Protein AF-A0A350CTS1-F1 (afdb_monomer_lite)

Secondary structure (DSSP, 8-state):
---PPPPTTPPPP-S-EEEEEEETTEEEEEEEEEETTEEEEEEEEEEE-TTSSSEEEEEEEEEEETTEEEEEEE-TTTT----PPPS----

Structure (mmCIF, N/CA/C/O backbone):
data_AF-A0A350CTS1-F1
#
_entry.id   AF-A0A350CTS1-F1
#
loop_
_atom_site.group_PDB
_atom_site.id
_atom_site.type_symbol
_atom_site.label_atom_id
_atom_site.label_alt_id
_atom_site.label_comp_id
_atom_site.label_asym_id
_atom_site.label_entity_id
_atom_site.label_seq_id
_atom_site.pdbx_PDB_ins_code
_atom_site.Cartn_x
_atom_site.Cartn_y
_atom_site.Cartn_z
_atom_site.occupancy
_atom_site.B_iso_or_equiv
_atom_site.auth_seq_id
_atom_site.auth_comp_id
_atom_site.auth_asym_id
_atom_site.auth_atom_id
_atom_site.pdbx_PDB_model_num
ATOM 1 N N . MET A 1 1 ? -19.967 -2.084 10.097 1.00 47.53 1 MET A N 1
ATOM 2 C CA . MET A 1 1 ? -19.270 -1.247 11.096 1.00 47.53 1 MET A CA 1
ATOM 3 C C . MET A 1 1 ? -18.550 -0.146 10.343 1.00 47.53 1 MET A C 1
ATOM 5 O O . MET A 1 1 ? -17.601 -0.423 9.624 1.00 47.53 1 MET A O 1
ATOM 9 N N . GLU A 1 2 ? -19.109 1.048 10.427 1.00 39.44 2 GLU A N 1
ATOM 10 C CA . GLU A 1 2 ? -18.706 2.260 9.714 1.00 39.44 2 GLU A CA 1
ATOM 11 C C . GLU A 1 2 ? -17.607 3.002 10.488 1.00 39.44 2 GLU A C 1
ATOM 13 O O . GLU A 1 2 ? -17.517 2.866 11.713 1.00 39.44 2 GLU A O 1
ATOM 18 N N . LEU A 1 3 ? -16.757 3.751 9.783 1.00 49.72 3 LEU A N 1
ATOM 19 C CA . LEU A 1 3 ? -15.782 4.645 10.409 1.00 49.72 3 LEU A CA 1
ATOM 20 C C . LEU A 1 3 ? -16.549 5.782 11.093 1.00 49.72 3 LEU A C 1
ATOM 22 O O . LEU A 1 3 ? -17.215 6.566 10.427 1.00 49.72 3 LEU A O 1
ATOM 26 N N . ARG A 1 4 ? -16.481 5.861 12.425 1.00 56.06 4 ARG A N 1
ATOM 27 C CA . ARG A 1 4 ? -17.097 6.959 13.177 1.00 56.06 4 ARG A CA 1
ATOM 28 C C . ARG A 1 4 ? -16.098 8.088 13.367 1.00 56.06 4 ARG A C 1
ATOM 30 O O . ARG A 1 4 ? -14.994 7.860 13.857 1.00 56.06 4 ARG A O 1
ATOM 37 N N . TYR A 1 5 ? -16.521 9.295 13.012 1.00 49.19 5 TYR A N 1
ATOM 38 C CA . TYR A 1 5 ? -15.772 10.509 13.303 1.00 49.19 5 TYR A CA 1
ATOM 39 C C . TYR A 1 5 ? -15.696 10.720 14.829 1.00 49.19 5 TYR A C 1
ATOM 41 O O . TYR A 1 5 ? -16.693 10.472 15.518 1.00 49.19 5 TYR A O 1
ATOM 49 N N . PRO A 1 6 ? -14.540 11.123 15.386 1.00 54.03 6 PRO A N 1
ATOM 50 C CA . PRO A 1 6 ? -14.406 11.333 16.823 1.00 54.03 6 PRO A CA 1
ATOM 51 C C . PRO A 1 6 ? -15.305 12.474 17.314 1.00 54.03 6 PRO A C 1
ATOM 53 O O . PRO A 1 6 ? -15.549 13.446 16.599 1.00 54.03 6 PRO A O 1
ATOM 56 N N . GLN A 1 7 ? -15.798 12.340 18.549 1.00 65.62 7 GLN A N 1
ATOM 57 C CA . GLN A 1 7 ? -16.624 13.362 19.191 1.00 65.62 7 GLN A CA 1
ATOM 58 C C . GLN A 1 7 ? -15.817 14.652 19.432 1.00 65.62 7 GLN A C 1
ATOM 60 O O . GLN A 1 7 ? -14.605 14.577 19.670 1.00 65.62 7 GLN A O 1
ATOM 65 N N . PRO A 1 8 ? -16.466 15.832 19.420 1.00 52.12 8 PRO A N 1
ATOM 66 C CA . PRO A 1 8 ? -15.807 17.097 19.732 1.00 52.12 8 PRO A CA 1
ATOM 67 C C . PRO A 1 8 ? -15.061 17.022 21.074 1.00 52.12 8 PRO A C 1
ATOM 69 O O . PRO A 1 8 ? -15.624 16.591 22.077 1.00 52.12 8 PRO A O 1
ATOM 72 N N . GLY A 1 9 ? -13.784 17.412 21.092 1.00 66.06 9 GLY A N 1
ATOM 73 C CA . GLY A 1 9 ? -12.934 17.385 22.292 1.00 66.06 9 GLY A CA 1
ATOM 74 C C . GLY A 1 9 ? -12.100 16.111 22.489 1.00 66.06 9 GLY A C 1
ATOM 75 O O . GLY A 1 9 ? -11.150 16.134 23.271 1.00 66.06 9 GLY A O 1
ATOM 76 N N . GLN A 1 10 ? -12.357 15.025 21.749 1.00 58.91 10 GLN A N 1
ATOM 77 C CA . GLN A 1 10 ? -11.429 13.892 21.685 1.00 58.91 10 GLN A CA 1
ATOM 78 C C . GLN A 1 10 ? -10.382 14.117 20.593 1.00 58.91 10 GLN A C 1
ATOM 80 O O . GLN A 1 10 ? -10.712 14.249 19.414 1.00 58.91 10 GLN A O 1
ATOM 85 N N . ARG A 1 11 ? -9.093 14.089 20.961 1.00 54.56 11 ARG A N 1
ATOM 86 C CA . ARG A 1 11 ? -8.033 13.926 19.960 1.00 54.56 11 ARG A CA 1
ATOM 87 C C . ARG A 1 11 ? -8.221 12.570 19.292 1.00 54.56 11 ARG A C 1
ATOM 89 O O . ARG A 1 11 ? -8.133 11.535 19.953 1.00 54.56 11 ARG A O 1
ATOM 96 N N . ALA A 1 12 ? -8.460 12.589 17.984 1.00 57.47 12 ALA A N 1
ATOM 97 C CA . ALA A 1 12 ? -8.400 11.394 17.165 1.00 57.47 12 ALA A CA 1
ATOM 98 C C . ALA A 1 12 ? -7.058 10.696 17.433 1.00 57.47 12 ALA A C 1
ATOM 100 O O . ALA A 1 12 ? -5.996 11.297 17.256 1.00 57.47 12 ALA A O 1
ATOM 101 N N . ARG A 1 13 ? -7.086 9.433 17.872 1.00 59.72 13 ARG A N 1
ATOM 102 C CA . ARG A 1 13 ? -5.896 8.588 17.723 1.00 59.72 13 ARG A CA 1
ATOM 103 C C . ARG A 1 13 ? -5.576 8.542 16.230 1.00 59.72 13 ARG A C 1
ATOM 105 O O . ARG A 1 13 ? -6.531 8.512 15.450 1.00 59.72 13 ARG A O 1
ATOM 112 N N . PRO A 1 14 ? -4.298 8.549 15.815 1.00 60.62 14 PRO A N 1
ATOM 113 C CA . PRO A 1 14 ? -3.973 8.418 14.405 1.00 60.62 14 PRO A CA 1
ATOM 114 C C . PRO A 1 14 ? -4.629 7.134 13.895 1.00 60.62 14 PRO A C 1
ATOM 116 O O . PRO A 1 14 ? -4.238 6.028 14.262 1.00 60.62 14 PRO A O 1
ATOM 119 N N . ALA A 1 15 ? -5.696 7.294 13.109 1.00 74.50 15 ALA A N 1
ATOM 120 C CA . ALA A 1 15 ? -6.445 6.181 12.532 1.00 74.50 15 ALA A CA 1
ATOM 121 C C . ALA A 1 15 ? -5.586 5.407 11.522 1.00 74.50 15 ALA A C 1
ATOM 123 O O . ALA A 1 15 ? -5.919 4.284 11.147 1.00 74.50 15 ALA A O 1
ATOM 124 N N . PHE A 1 16 ? -4.465 6.015 11.128 1.00 82.94 16 PHE A N 1
ATOM 125 C CA . PHE A 1 16 ? -3.523 5.518 10.155 1.00 82.94 16 PHE A CA 1
ATOM 126 C C . PHE A 1 16 ? -2.107 5.516 10.725 1.00 82.94 16 PHE A C 1
ATOM 128 O O . PHE A 1 16 ? -1.691 6.451 11.407 1.00 82.94 16 PHE A O 1
ATOM 135 N N . THR A 1 17 ? -1.350 4.474 10.407 1.00 88.56 17 THR A N 1
ATOM 136 C CA . THR A 1 17 ? 0.102 4.423 10.570 1.00 88.56 17 THR A CA 1
ATOM 137 C C . THR A 1 17 ? 0.737 4.562 9.199 1.00 88.56 17 THR A C 1
ATOM 139 O O . THR A 1 17 ? 0.416 3.793 8.295 1.00 88.56 17 THR A O 1
ATOM 142 N N . VAL A 1 18 ? 1.637 5.530 9.050 1.00 88.00 18 VAL A N 1
ATOM 143 C CA . VAL A 1 18 ? 2.405 5.737 7.820 1.00 88.00 18 VAL A CA 1
ATOM 144 C C . VAL A 1 18 ? 3.829 5.249 8.047 1.00 88.00 18 VAL A C 1
ATOM 146 O O . VAL A 1 18 ? 4.419 5.522 9.093 1.00 88.00 18 VAL A O 1
ATOM 149 N N . LYS A 1 19 ? 4.382 4.516 7.082 1.00 89.81 19 LYS A N 1
ATOM 150 C CA . LYS A 1 19 ? 5.773 4.062 7.106 1.00 89.81 19 LYS A CA 1
ATOM 151 C C . LYS A 1 19 ? 6.384 4.174 5.717 1.00 89.81 19 LYS A C 1
ATOM 153 O O . LYS A 1 19 ? 5.765 3.746 4.747 1.00 89.81 19 LYS A O 1
ATOM 158 N N . THR A 1 20 ? 7.615 4.663 5.655 1.00 90.75 20 THR A N 1
ATOM 159 C CA . THR A 1 20 ? 8.425 4.673 4.436 1.00 90.75 20 THR A CA 1
ATOM 160 C C . THR A 1 20 ? 9.695 3.862 4.676 1.00 90.75 20 THR A C 1
ATOM 162 O O . THR A 1 20 ? 10.349 4.013 5.707 1.00 90.75 20 THR A O 1
ATOM 165 N N . GLU A 1 21 ? 10.020 2.965 3.752 1.00 92.50 21 GLU A N 1
ATOM 166 C CA . GLU A 1 21 ? 11.198 2.093 3.783 1.00 92.50 21 GLU A CA 1
ATOM 167 C C . GLU A 1 21 ? 11.996 2.311 2.486 1.00 92.50 21 GLU A C 1
ATOM 169 O O . GLU A 1 21 ? 11.453 2.061 1.411 1.00 92.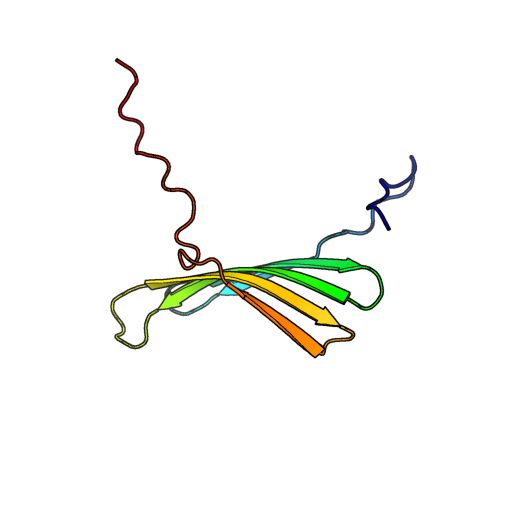50 21 GLU A O 1
ATOM 174 N N . PRO A 1 22 ? 13.254 2.781 2.530 1.00 89.50 22 PRO A N 1
ATOM 175 C CA . PRO A 1 22 ? 14.056 2.944 1.318 1.00 89.50 22 PRO A CA 1
ATOM 176 C C . PRO A 1 22 ? 14.443 1.582 0.714 1.00 89.50 22 PRO A C 1
ATOM 178 O O . PRO A 1 22 ? 14.714 0.629 1.446 1.00 89.50 22 PRO A O 1
ATOM 181 N N . LEU A 1 23 ? 14.503 1.496 -0.620 1.00 83.56 23 LEU A N 1
ATOM 182 C CA . LEU A 1 23 ? 14.993 0.338 -1.378 1.00 83.56 23 LEU A CA 1
ATOM 183 C C . LEU A 1 23 ? 16.077 0.780 -2.368 1.00 83.56 23 LEU A C 1
ATOM 185 O O . LEU A 1 23 ? 16.119 1.931 -2.800 1.00 83.56 23 LEU A O 1
ATOM 189 N N . ILE A 1 24 ? 16.945 -0.142 -2.787 1.00 79.69 24 ILE A N 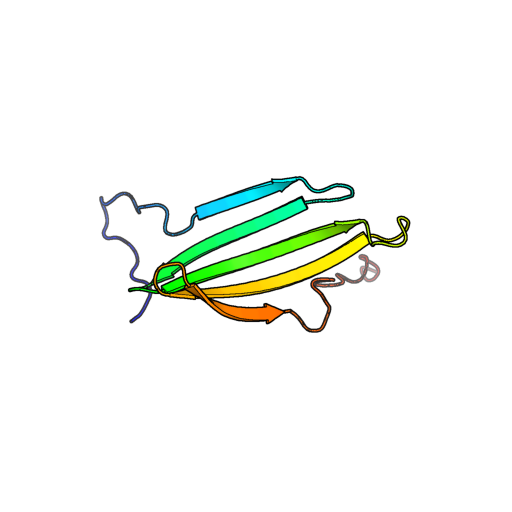1
ATOM 190 C CA . ILE A 1 24 ? 17.861 0.135 -3.901 1.00 79.69 24 ILE A CA 1
ATOM 191 C C . ILE A 1 24 ? 17.018 0.389 -5.156 1.00 79.69 24 ILE A C 1
ATOM 193 O O . ILE A 1 24 ? 16.234 -0.469 -5.565 1.00 79.69 24 ILE A O 1
ATOM 197 N N . GLY A 1 25 ? 17.177 1.574 -5.750 1.00 79.00 25 GLY A N 1
ATOM 198 C CA . GLY A 1 25 ? 16.389 2.006 -6.906 1.00 79.00 25 GLY A CA 1
ATOM 199 C C . GLY A 1 25 ? 14.960 2.457 -6.581 1.00 79.00 25 GLY A C 1
ATOM 200 O O . GLY A 1 25 ? 14.161 2.557 -7.504 1.00 79.00 25 GLY A O 1
ATOM 201 N N . GLY A 1 26 ? 14.623 2.725 -5.311 1.00 85.38 26 GLY A N 1
ATOM 202 C CA . GLY A 1 26 ? 13.308 3.261 -4.948 1.00 85.38 26 GLY A CA 1
ATOM 203 C C . GLY A 1 26 ? 12.990 3.213 -3.451 1.00 85.38 26 GLY A C 1
ATOM 204 O O . GLY A 1 26 ? 13.781 3.621 -2.601 1.00 85.38 26 GLY A O 1
ATOM 205 N N . GLY A 1 27 ? 11.801 2.725 -3.116 1.00 91.06 27 GLY A N 1
ATOM 206 C CA . GLY A 1 27 ? 11.305 2.641 -1.749 1.00 91.06 27 GLY A CA 1
ATOM 207 C C . GLY A 1 27 ? 9.902 2.057 -1.674 1.00 91.06 27 GLY A C 1
ATOM 208 O O . GLY A 1 27 ? 9.263 1.788 -2.688 1.00 91.06 27 GLY A O 1
ATOM 209 N N . VAL A 1 28 ? 9.422 1.853 -0.454 1.00 92.19 28 VAL A N 1
ATOM 210 C CA . VAL A 1 28 ? 8.050 1.439 -0.172 1.00 92.19 28 VAL A CA 1
ATOM 211 C C . VAL A 1 28 ? 7.416 2.443 0.769 1.00 92.19 28 VAL A C 1
ATOM 213 O O . VAL A 1 28 ? 7.923 2.662 1.868 1.00 92.19 28 VAL A O 1
ATOM 216 N N . THR A 1 29 ? 6.276 2.990 0.374 1.00 91.88 29 THR A N 1
ATOM 217 C CA . THR A 1 29 ? 5.413 3.790 1.244 1.00 91.88 29 THR A CA 1
ATOM 218 C C . THR A 1 29 ? 4.191 2.962 1.606 1.00 91.88 29 THR A C 1
ATOM 220 O O . THR A 1 29 ? 3.587 2.322 0.748 1.00 91.88 29 THR A O 1
ATOM 223 N N . LYS A 1 30 ? 3.831 2.944 2.889 1.00 93.00 30 LYS A N 1
ATOM 224 C CA . LYS A 1 30 ? 2.710 2.171 3.431 1.00 93.00 30 LYS A CA 1
ATOM 225 C C . LYS A 1 30 ? 1.825 3.072 4.277 1.00 93.00 30 LYS A C 1
ATOM 227 O O . LYS A 1 30 ? 2.332 3.827 5.106 1.00 93.00 30 LYS A O 1
ATOM 232 N N . VAL A 1 31 ? 0.515 2.922 4.124 1.00 91.69 31 VAL A N 1
ATOM 233 C CA . VAL A 1 31 ? -0.501 3.510 5.001 1.00 91.69 31 VAL A CA 1
ATOM 234 C C . VAL A 1 31 ? -1.379 2.381 5.520 1.00 91.69 31 VAL A 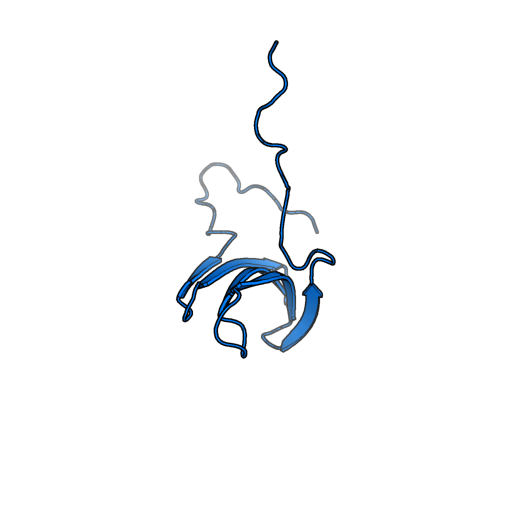C 1
ATOM 236 O O . VAL A 1 31 ? -2.032 1.688 4.742 1.00 91.69 31 VAL A O 1
ATOM 239 N N . ALA A 1 32 ? -1.388 2.181 6.834 1.00 93.00 32 ALA A N 1
ATOM 240 C CA . ALA A 1 32 ? -2.106 1.090 7.477 1.00 93.00 32 ALA A CA 1
ATOM 241 C C . ALA A 1 32 ? -3.186 1.602 8.426 1.00 93.00 32 ALA A C 1
ATOM 243 O O . ALA A 1 32 ? -2.942 2.537 9.182 1.00 93.00 32 ALA A O 1
ATOM 244 N N . PHE A 1 33 ? -4.342 0.946 8.455 1.00 89.88 33 PHE A N 1
ATOM 245 C CA . PHE A 1 33 ? -5.371 1.154 9.474 1.00 89.88 33 PHE A CA 1
ATOM 246 C C . PHE A 1 33 ? -5.875 -0.179 10.022 1.00 89.88 33 PHE A C 1
ATOM 248 O O . PHE A 1 33 ? -5.776 -1.228 9.378 1.00 89.88 33 PHE A O 1
ATOM 255 N N . GLN A 1 34 ? -6.437 -0.140 11.228 1.00 90.00 34 GLN A N 1
ATOM 256 C CA . GLN A 1 34 ? -6.963 -1.323 11.904 1.00 90.00 34 GLN A CA 1
ATOM 257 C C . GLN A 1 34 ? -8.482 -1.259 12.032 1.00 90.00 34 GLN A C 1
ATOM 259 O O . GLN A 1 34 ? -9.058 -0.224 12.366 1.00 90.00 34 GLN A O 1
ATOM 264 N N . ARG A 1 35 ? -9.142 -2.399 11.8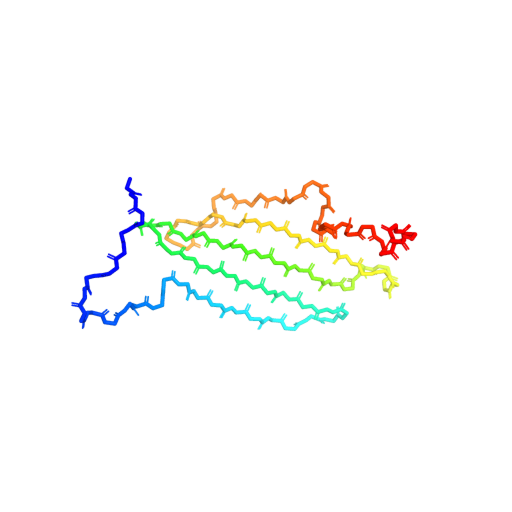09 1.00 84.75 35 ARG A N 1
ATOM 265 C CA . ARG A 1 35 ? -10.577 -2.573 12.059 1.00 84.75 35 ARG A CA 1
ATOM 266 C C . ARG A 1 35 ? -10.842 -3.948 12.661 1.00 84.75 35 ARG A C 1
ATOM 268 O O . ARG A 1 35 ? -10.745 -4.976 11.989 1.00 84.75 35 ARG A O 1
ATOM 275 N N . GLY A 1 36 ? -11.223 -3.966 13.937 1.00 86.50 36 GLY A N 1
ATOM 276 C CA . GLY A 1 36 ? -11.367 -5.207 14.696 1.00 86.50 36 GLY A CA 1
ATOM 277 C C . GLY A 1 36 ? -10.030 -5.948 14.779 1.00 86.50 36 GLY A C 1
ATOM 278 O O . GLY A 1 36 ? -9.015 -5.357 15.121 1.00 86.50 36 GLY A O 1
ATOM 279 N N . GLY A 1 37 ? -10.020 -7.238 14.441 1.00 88.31 37 GLY A N 1
ATOM 280 C CA . GLY A 1 37 ? -8.788 -8.035 14.391 1.00 88.31 37 GLY A CA 1
ATOM 281 C C . GLY A 1 37 ? -7.992 -7.922 13.088 1.00 88.31 37 GLY A C 1
ATOM 282 O O . GLY A 1 37 ? -7.062 -8.710 12.920 1.00 88.31 37 GLY A O 1
ATOM 283 N N . TYR A 1 38 ? -8.388 -7.034 12.167 1.00 93.56 38 TYR A N 1
ATOM 284 C CA . TYR A 1 38 ? -7.779 -6.888 10.845 1.00 93.56 38 TYR A CA 1
ATOM 285 C C . TYR A 1 38 ? -6.904 -5.639 10.742 1.00 93.56 38 TYR A C 1
ATOM 287 O O . TYR A 1 38 ? -7.278 -4.582 11.253 1.00 93.56 38 TYR A O 1
ATOM 295 N N . THR A 1 39 ? -5.807 -5.762 10.001 1.00 95.25 39 THR A N 1
ATOM 296 C CA . THR A 1 39 ? -4.984 -4.647 9.525 1.00 95.25 39 THR A CA 1
ATOM 297 C C . THR A 1 39 ? -5.101 -4.588 8.009 1.00 95.25 39 THR A C 1
ATOM 299 O O . THR A 1 39 ? -4.920 -5.600 7.332 1.00 95.25 39 THR A O 1
ATOM 302 N N . TYR A 1 40 ? -5.407 -3.410 7.484 1.00 94.56 40 TYR A N 1
ATOM 303 C CA . TYR A 1 40 ? -5.417 -3.126 6.055 1.00 94.56 40 TYR A CA 1
ATOM 304 C C . TYR A 1 40 ? -4.266 -2.176 5.772 1.00 94.56 40 TYR A C 1
ATOM 306 O O . TYR A 1 40 ? -4.191 -1.126 6.409 1.00 94.56 40 TYR A O 1
ATOM 314 N N . THR A 1 41 ? -3.395 -2.531 4.834 1.00 96.19 41 THR A N 1
ATOM 315 C CA . THR A 1 41 ? -2.247 -1.703 4.457 1.00 96.19 41 THR A CA 1
ATOM 316 C C . THR A 1 41 ? -2.297 -1.428 2.969 1.00 96.19 41 THR A C 1
ATOM 318 O O . THR A 1 41 ? -2.141 -2.350 2.173 1.00 96.19 41 THR A O 1
ATOM 321 N N . VAL A 1 42 ? -2.489 -0.166 2.601 1.00 94.31 42 VAL A N 1
ATOM 322 C CA . VAL A 1 42 ? -2.235 0.315 1.241 1.00 94.31 42 VAL A CA 1
ATOM 323 C C . VAL A 1 42 ? -0.733 0.517 1.110 1.00 94.31 42 VAL A C 1
ATOM 325 O O . VAL A 1 42 ? -0.109 1.081 2.014 1.00 94.31 42 VAL A O 1
ATOM 328 N N . TYR A 1 43 ? -0.145 0.043 0.021 1.00 93.56 43 TYR A N 1
ATOM 329 C CA . TYR A 1 43 ? 1.273 0.222 -0.244 1.00 93.56 43 TYR A CA 1
ATOM 330 C C . TYR A 1 43 ? 1.521 0.666 -1.679 1.00 93.56 43 TYR A C 1
ATOM 332 O O . TYR A 1 43 ? 0.783 0.290 -2.586 1.00 93.56 43 TYR A O 1
ATOM 340 N N . SER A 1 44 ? 2.599 1.425 -1.843 1.00 92.38 44 SER A N 1
ATOM 341 C CA . SER A 1 44 ? 3.229 1.708 -3.125 1.00 92.38 44 SER A CA 1
ATOM 342 C C . SER A 1 44 ? 4.706 1.371 -3.027 1.00 92.38 44 SER A C 1
ATOM 344 O O . SER A 1 44 ? 5.362 1.731 -2.043 1.00 92.38 44 SER A O 1
ATOM 346 N N . ARG A 1 45 ? 5.214 0.615 -3.997 1.00 91.19 45 ARG A N 1
ATOM 347 C CA . ARG A 1 45 ? 6.588 0.116 -4.036 1.00 91.19 45 ARG A CA 1
ATOM 348 C C . ARG A 1 45 ? 7.223 0.456 -5.374 1.00 91.19 45 ARG A C 1
ATOM 350 O O . ARG A 1 45 ? 6.683 0.134 -6.422 1.00 91.19 45 ARG A O 1
ATOM 357 N N . VAL A 1 46 ? 8.439 0.979 -5.298 1.00 89.56 46 VAL A N 1
ATOM 358 C CA . VAL A 1 46 ? 9.373 1.093 -6.417 1.00 89.56 46 VAL A CA 1
ATOM 359 C C . VAL A 1 46 ? 10.654 0.371 -6.022 1.00 89.56 46 VAL A C 1
ATOM 361 O O . VAL A 1 46 ? 11.197 0.617 -4.943 1.00 89.56 46 VAL A O 1
ATOM 364 N N . ALA A 1 47 ? 11.138 -0.538 -6.858 1.00 86.00 47 ALA A N 1
ATOM 365 C CA . ALA A 1 47 ? 12.383 -1.261 -6.622 1.00 86.00 47 ALA A CA 1
ATOM 366 C C . ALA A 1 47 ? 13.183 -1.408 -7.917 1.00 86.00 47 ALA A C 1
ATOM 368 O O . ALA A 1 47 ? 12.620 -1.396 -9.004 1.00 86.00 47 ALA A O 1
ATOM 369 N N . ARG A 1 48 ? 14.501 -1.587 -7.814 1.00 83.81 48 ARG A N 1
ATOM 370 C CA . ARG A 1 48 ? 15.316 -1.994 -8.964 1.00 83.81 48 ARG A CA 1
ATOM 371 C C . ARG A 1 48 ? 14.935 -3.415 -9.400 1.00 83.81 48 ARG A C 1
ATOM 373 O O . ARG A 1 48 ? 14.930 -4.311 -8.553 1.00 83.81 48 ARG A O 1
ATOM 380 N N . ALA A 1 49 ? 14.665 -3.614 -10.690 1.00 82.56 49 ALA A N 1
ATOM 381 C CA . ALA A 1 49 ? 14.453 -4.937 -11.269 1.00 82.56 49 ALA A CA 1
ATOM 382 C C . ALA A 1 49 ? 15.701 -5.824 -11.097 1.00 82.56 49 ALA A C 1
ATOM 384 O O . ALA A 1 49 ? 16.825 -5.308 -11.011 1.00 82.56 49 ALA A O 1
ATOM 385 N N . PRO A 1 50 ? 15.542 -7.161 -11.097 1.00 81.56 50 PRO A N 1
ATOM 386 C CA . PRO A 1 50 ? 16.662 -8.100 -11.043 1.00 81.56 50 PRO A CA 1
ATOM 387 C C . PRO A 1 50 ? 17.681 -7.926 -12.178 1.00 81.56 50 PRO A C 1
ATOM 389 O O . PRO A 1 50 ? 18.856 -8.230 -11.988 1.00 81.56 50 PRO A O 1
ATOM 392 N N . ASP A 1 51 ? 17.250 -7.415 -13.337 1.00 83.94 51 ASP A N 1
ATOM 393 C CA . ASP A 1 51 ? 18.118 -7.108 -14.484 1.00 83.94 51 ASP A CA 1
ATOM 394 C C . ASP A 1 51 ? 19.032 -5.890 -14.259 1.00 83.94 51 ASP A C 1
ATOM 396 O O . ASP A 1 51 ? 19.935 -5.611 -15.046 1.00 83.94 51 ASP A O 1
ATOM 400 N N . GLY A 1 52 ? 18.814 -5.163 -13.162 1.00 76.19 52 GLY A N 1
ATOM 401 C CA . GLY A 1 52 ? 19.606 -4.022 -12.760 1.00 76.19 52 GLY A CA 1
ATOM 402 C C . GLY A 1 52 ? 19.355 -2.746 -13.566 1.00 76.19 52 GLY A C 1
ATOM 403 O O . GLY A 1 52 ? 19.983 -1.739 -13.242 1.00 76.19 52 GLY A O 1
ATOM 404 N N . GLY A 1 53 ? 18.476 -2.727 -14.562 1.00 75.94 53 GLY A N 1
ATOM 405 C CA . GLY A 1 53 ? 18.265 -1.562 -15.424 1.00 75.94 53 GLY A CA 1
ATOM 406 C C . GLY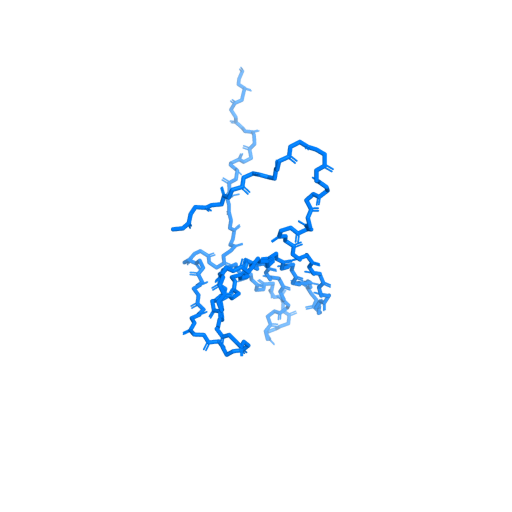 A 1 53 ? 16.953 -0.839 -15.154 1.00 75.94 53 GLY A C 1
ATOM 407 O O . GLY A 1 53 ? 16.930 0.389 -15.057 1.00 75.94 53 GLY A O 1
ATOM 408 N N . THR A 1 54 ? 15.867 -1.592 -15.013 1.00 81.38 54 THR A N 1
ATOM 409 C CA . THR A 1 54 ? 14.514 -1.028 -15.054 1.00 81.38 54 THR A CA 1
ATOM 410 C C . THR A 1 54 ? 13.894 -0.960 -13.653 1.00 81.38 54 THR A C 1
ATOM 412 O O . THR A 1 54 ? 14.087 -1.868 -12.849 1.00 81.38 54 THR A O 1
ATOM 415 N N . PRO A 1 55 ? 13.175 0.113 -13.289 1.00 82.50 55 PRO A N 1
ATOM 416 C CA . PRO A 1 55 ? 12.393 0.124 -12.057 1.00 82.50 55 PRO A CA 1
ATOM 417 C C . PRO A 1 55 ? 11.148 -0.769 -12.182 1.00 82.50 55 PRO A C 1
ATOM 419 O O . PRO A 1 55 ? 10.408 -0.691 -13.160 1.00 82.50 55 PRO A O 1
ATOM 422 N N . GLU A 1 56 ? 10.902 -1.589 -11.163 1.00 86.38 56 GLU A N 1
ATOM 423 C CA . GLU A 1 56 ? 9.658 -2.328 -10.956 1.00 86.38 56 GLU A CA 1
ATOM 424 C C . GLU A 1 56 ? 8.749 -1.554 -10.007 1.00 86.38 56 GLU A C 1
ATOM 426 O O . GLU A 1 56 ? 9.145 -1.205 -8.888 1.00 86.38 56 GLU A O 1
ATOM 431 N N . PHE A 1 57 ? 7.517 -1.335 -10.452 1.00 88.00 57 PHE A N 1
ATOM 432 C CA . PHE A 1 57 ? 6.457 -0.708 -9.677 1.00 88.00 57 PHE A CA 1
ATOM 433 C C . PHE A 1 57 ? 5.506 -1.791 -9.157 1.00 88.00 57 PHE A C 1
ATOM 435 O O . PHE A 1 57 ? 5.252 -2.789 -9.837 1.00 88.00 57 PHE A O 1
ATOM 442 N N . GLU A 1 58 ? 5.019 -1.626 -7.928 1.00 89.94 58 GLU A N 1
ATOM 443 C CA . GLU A 1 58 ? 3.938 -2.443 -7.379 1.00 89.94 58 GLU A CA 1
ATOM 444 C C . GLU A 1 58 ? 3.104 -1.622 -6.389 1.00 89.94 58 GLU A C 1
ATOM 446 O O . GLU A 1 58 ? 3.557 -1.336 -5.277 1.00 89.94 58 GLU A O 1
ATOM 451 N N . ASP A 1 59 ? 1.854 -1.341 -6.746 1.00 91.88 59 ASP A N 1
ATOM 452 C CA . ASP A 1 59 ? 0.857 -0.819 -5.811 1.00 91.88 59 ASP A CA 1
ATOM 453 C C . ASP A 1 59 ? -0.155 -1.899 -5.431 1.00 91.88 59 ASP A C 1
ATOM 455 O O . ASP A 1 59 ? -0.469 -2.817 -6.202 1.00 91.88 59 ASP A O 1
ATOM 459 N N . GLY A 1 60 ? -0.692 -1.797 -4.219 1.00 93.88 60 GLY A N 1
ATOM 460 C CA . GLY A 1 60 ? -1.708 -2.733 -3.777 1.00 93.88 60 GLY A CA 1
ATOM 461 C C . GLY A 1 60 ? -2.173 -2.556 -2.343 1.00 93.88 60 GLY A C 1
ATOM 462 O O . GLY A 1 60 ? -1.907 -1.564 -1.662 1.00 93.88 60 GLY A O 1
ATOM 463 N N . ILE A 1 61 ? -2.897 -3.573 -1.880 1.00 94.94 61 ILE A N 1
ATOM 464 C CA . ILE A 1 61 ? -3.440 -3.664 -0.529 1.00 94.94 61 ILE A CA 1
ATOM 465 C C . ILE A 1 61 ? -3.071 -5.020 0.066 1.00 94.94 61 ILE A C 1
ATOM 467 O O . ILE A 1 61 ? -3.339 -6.072 -0.522 1.00 94.94 61 ILE A O 1
ATOM 471 N N . THR A 1 62 ? -2.508 -5.026 1.272 1.00 97.00 62 THR A N 1
ATOM 472 C CA . THR A 1 62 ? -2.452 -6.235 2.098 1.00 97.00 62 THR A CA 1
ATOM 473 C C . THR A 1 62 ? -3.558 -6.224 3.144 1.00 97.00 62 THR A C 1
ATOM 475 O O . THR A 1 62 ? -3.898 -5.191 3.722 1.00 97.00 62 THR A O 1
ATOM 478 N N . VAL A 1 63 ? -4.132 -7.403 3.384 1.00 96.62 63 VAL A N 1
ATOM 479 C CA . VAL A 1 63 ? -5.108 -7.641 4.448 1.00 96.62 63 VAL A CA 1
ATOM 480 C C . VAL A 1 63 ? -4.536 -8.687 5.383 1.00 96.62 63 VAL A C 1
ATOM 482 O O . VAL A 1 63 ? -4.271 -9.823 4.981 1.00 96.62 63 VAL A O 1
ATOM 485 N N . GLU A 1 64 ? -4.377 -8.315 6.643 1.00 98.19 64 GLU A N 1
ATOM 486 C CA . GLU A 1 64 ? -3.860 -9.170 7.703 1.00 98.19 64 GLU A CA 1
ATOM 487 C C . GLU A 1 64 ? -4.910 -9.342 8.796 1.00 98.19 64 GLU A C 1
ATOM 489 O O . GLU A 1 64 ? -5.744 -8.466 9.017 1.00 98.19 64 GLU A O 1
ATOM 494 N N . ARG A 1 65 ? -4.857 -10.456 9.527 1.00 94.81 65 ARG A N 1
ATOM 495 C CA . ARG A 1 65 ? -5.640 -10.663 10.748 1.00 94.81 65 ARG A CA 1
ATOM 496 C C . ARG A 1 65 ? -4.726 -11.162 11.851 1.00 94.81 65 ARG A C 1
ATOM 498 O O . ARG A 1 65 ? -4.121 -12.220 11.708 1.00 94.81 65 ARG A O 1
ATOM 505 N N . ARG A 1 66 ? -4.644 -10.414 12.957 1.00 92.06 66 ARG A N 1
ATOM 506 C CA . ARG A 1 66 ? -3.747 -10.716 14.094 1.00 92.06 66 ARG A CA 1
ATOM 507 C C . ARG A 1 66 ? -2.297 -10.978 13.641 1.00 92.06 66 ARG A C 1
ATOM 509 O O . ARG A 1 66 ? -1.684 -11.951 14.059 1.00 92.06 66 ARG A O 1
ATOM 516 N N . GLY A 1 67 ? -1.795 -10.148 12.724 1.00 92.69 67 GLY A N 1
ATOM 517 C CA . GLY A 1 67 ? -0.440 -10.252 12.163 1.00 92.69 67 GLY A CA 1
ATOM 518 C C . GLY A 1 67 ? -0.240 -11.336 11.095 1.00 92.69 67 GLY A C 1
ATOM 519 O O . GLY A 1 67 ? 0.837 -11.420 10.517 1.00 92.69 67 GLY A O 1
ATOM 520 N N . LYS A 1 68 ? -1.254 -12.158 10.787 1.00 96.62 68 LYS A N 1
ATOM 521 C CA . LYS A 1 68 ? -1.186 -13.140 9.695 1.00 96.62 68 LYS A CA 1
ATOM 522 C C . LYS A 1 68 ? -1.710 -12.536 8.397 1.00 96.62 68 LYS A C 1
ATOM 524 O O . LYS A 1 68 ? -2.873 -12.134 8.346 1.00 96.62 68 LYS A O 1
ATOM 529 N N . LEU A 1 69 ? -0.899 -12.551 7.339 1.00 97.19 69 LEU A N 1
ATOM 530 C CA . LEU A 1 69 ? -1.333 -12.180 5.991 1.00 97.19 69 LEU A CA 1
ATOM 531 C C . LEU A 1 69 ? -2.443 -13.122 5.509 1.00 97.19 69 LEU A C 1
ATOM 533 O O . LEU A 1 69 ? -2.276 -14.341 5.485 1.00 97.19 69 LEU A O 1
ATOM 537 N N . LEU A 1 70 ? -3.581 -12.545 5.132 1.00 97.12 70 LEU A N 1
ATOM 538 C CA . LEU A 1 70 ? -4.717 -13.266 4.562 1.00 97.12 70 LEU A CA 1
ATOM 539 C C . LEU A 1 70 ? -4.797 -13.076 3.053 1.00 97.12 70 LEU A C 1
ATOM 541 O O . LEU A 1 70 ? -5.081 -14.029 2.330 1.00 97.12 70 LEU A O 1
ATOM 545 N N . ARG A 1 71 ? -4.582 -11.845 2.581 1.00 96.06 71 ARG A N 1
ATOM 546 C CA . ARG A 1 71 ? -4.643 -11.487 1.162 1.00 96.06 71 ARG A CA 1
ATOM 547 C C . ARG A 1 71 ? -3.607 -10.426 0.822 1.00 96.06 71 ARG A C 1
ATOM 549 O O . ARG A 1 71 ? -3.332 -9.536 1.625 1.00 96.06 71 ARG A O 1
ATOM 556 N N . ARG A 1 72 ? -3.097 -10.513 -0.402 1.00 95.38 72 ARG A N 1
ATOM 557 C CA . ARG A 1 72 ? -2.377 -9.449 -1.095 1.00 95.38 72 ARG A CA 1
ATOM 558 C C . ARG A 1 72 ? -3.104 -9.217 -2.412 1.00 95.38 72 ARG A C 1
ATOM 560 O O . ARG A 1 72 ? -3.207 -10.141 -3.213 1.00 95.38 72 ARG A O 1
ATOM 567 N N . LEU A 1 73 ? -3.654 -8.025 -2.569 1.00 93.69 73 LEU A N 1
ATOM 568 C CA . LEU A 1 73 ? -4.311 -7.564 -3.781 1.00 93.69 73 LEU A CA 1
ATOM 569 C C . LEU A 1 73 ? -3.340 -6.602 -4.453 1.00 93.69 73 LEU A C 1
ATOM 571 O O . LEU A 1 73 ? -2.907 -5.647 -3.813 1.00 93.69 73 LEU A O 1
ATOM 575 N N . ARG A 1 74 ? -2.966 -6.891 -5.694 1.00 91.94 74 ARG A N 1
ATOM 576 C CA . ARG A 1 74 ? -2.101 -6.032 -6.506 1.00 91.94 74 ARG A CA 1
ATOM 577 C C . ARG A 1 74 ? -2.968 -5.297 -7.511 1.00 91.94 74 ARG A C 1
ATOM 579 O O . ARG A 1 74 ? -3.940 -5.879 -7.986 1.00 91.94 74 ARG A O 1
ATOM 586 N N . CYS A 1 75 ? -2.631 -4.049 -7.805 1.00 88.06 75 CYS A N 1
ATOM 587 C CA . CYS A 1 75 ? -3.231 -3.354 -8.934 1.00 88.06 75 CYS A CA 1
ATOM 588 C C . CYS A 1 75 ? -2.798 -4.044 -10.238 1.00 88.06 75 CYS A C 1
ATOM 590 O O . CYS A 1 75 ? -1.640 -4.446 -10.371 1.00 88.06 75 CYS A O 1
ATOM 592 N N . ASP A 1 76 ? -3.719 -4.189 -11.190 1.00 83.75 76 ASP A N 1
ATOM 593 C CA . ASP A 1 76 ? -3.451 -4.888 -12.456 1.00 83.75 76 ASP A CA 1
ATOM 594 C C . ASP A 1 76 ? -2.472 -4.119 -13.359 1.00 83.75 76 ASP A C 1
ATOM 596 O O . ASP A 1 76 ? -1.780 -4.709 -14.184 1.00 83.75 76 ASP A O 1
ATOM 600 N N . ASP A 1 77 ? -2.370 -2.802 -13.169 1.00 79.62 77 ASP A N 1
ATOM 601 C CA . ASP A 1 77 ? -1.393 -1.927 -13.822 1.00 79.62 77 ASP A CA 1
ATOM 602 C C . ASP A 1 77 ? -0.026 -1.914 -13.112 1.00 79.62 77 ASP A C 1
ATOM 604 O O . ASP A 1 77 ? 0.853 -1.130 -13.469 1.00 79.62 77 ASP A O 1
ATOM 608 N N . GLY A 1 78 ? 0.145 -2.744 -12.076 1.00 70.38 78 GLY A N 1
ATOM 609 C CA . GLY A 1 78 ? 1.357 -2.798 -11.267 1.00 70.38 78 GLY A CA 1
ATOM 610 C C . GLY A 1 78 ? 1.624 -1.521 -10.473 1.00 70.38 78 GLY A C 1
ATOM 611 O O . GLY A 1 78 ? 2.748 -1.320 -10.039 1.00 70.38 78 GLY A O 1
ATOM 612 N N . GLY A 1 79 ? 0.647 -0.637 -10.267 1.00 63.44 79 GLY A N 1
ATOM 613 C CA . GLY A 1 79 ? 0.923 0.649 -9.626 1.00 63.44 79 GLY A CA 1
ATOM 614 C C . GLY A 1 79 ? 1.637 1.649 -10.524 1.00 63.44 79 GLY A C 1
ATOM 615 O O . GLY A 1 79 ? 2.272 2.581 -10.039 1.00 63.44 79 GLY A O 1
ATOM 616 N N . ALA A 1 80 ? 1.536 1.478 -11.845 1.00 63.31 80 ALA A N 1
ATOM 617 C CA . ALA A 1 80 ? 1.882 2.549 -12.770 1.00 63.31 80 ALA A CA 1
ATOM 618 C C . ALA A 1 80 ? 1.061 3.824 -12.483 1.00 63.31 80 ALA A C 1
ATOM 620 O O . ALA A 1 80 ? 1.563 4.920 -12.727 1.00 63.31 80 ALA A O 1
ATOM 621 N N . GLY A 1 81 ? -0.155 3.688 -11.926 1.00 58.25 81 GLY A N 1
ATOM 622 C CA . GLY A 1 81 ? -0.984 4.804 -11.477 1.00 58.25 81 GLY A CA 1
ATOM 623 C C . GLY A 1 81 ? -1.429 5.728 -12.617 1.00 58.25 81 GLY A C 1
ATOM 624 O O . GLY A 1 81 ? -1.020 5.579 -13.767 1.00 58.25 81 GLY A O 1
ATOM 625 N N . PHE A 1 82 ? -2.322 6.679 -12.308 1.00 46.72 82 PHE A N 1
ATOM 626 C CA . PHE A 1 82 ? -2.913 7.627 -13.263 1.00 46.72 82 PHE A CA 1
ATOM 627 C C . PHE A 1 82 ? -1.849 8.259 -14.174 1.00 46.72 82 PHE A C 1
ATOM 629 O O . PHE A 1 82 ? -1.085 9.124 -13.751 1.00 46.72 82 PHE A O 1
ATOM 636 N N . ARG A 1 83 ? -1.853 7.888 -15.461 1.00 45.00 83 ARG A N 1
ATOM 637 C CA . ARG A 1 83 ? -1.283 8.742 -16.503 1.00 45.00 83 ARG A CA 1
ATOM 638 C C . ARG A 1 83 ? -2.183 9.970 -16.577 1.00 45.00 83 ARG A C 1
ATOM 640 O O . ARG A 1 83 ? -3.166 9.949 -17.314 1.00 45.00 83 ARG A O 1
ATOM 647 N N . GLU A 1 84 ? -1.899 11.016 -15.807 1.00 47.34 84 GLU A N 1
ATOM 648 C CA . GLU A 1 84 ? -2.331 12.339 -16.250 1.00 47.34 84 GLU A CA 1
ATOM 649 C C . GLU A 1 84 ? -1.767 12.501 -17.668 1.00 47.34 84 GLU A C 1
ATOM 651 O O . GLU A 1 84 ? -0.552 12.352 -17.857 1.00 47.34 84 GLU A O 1
ATOM 656 N N . PRO A 1 85 ? -2.610 12.680 -18.702 1.00 46.69 85 PRO A N 1
ATOM 657 C CA . PRO A 1 85 ? -2.075 13.066 -19.990 1.00 46.69 85 PRO A CA 1
ATOM 658 C C . PRO A 1 85 ? -1.292 14.362 -19.747 1.00 46.69 85 PRO A C 1
ATOM 660 O O . PRO A 1 85 ? -1.815 15.240 -19.055 1.00 46.69 85 PRO A O 1
ATOM 663 N N . PRO A 1 86 ? -0.048 14.484 -20.250 1.00 47.84 86 PRO A N 1
ATOM 664 C CA . PRO A 1 86 ? 0.689 15.733 -20.127 1.00 47.84 86 PRO A CA 1
ATOM 665 C C . PRO A 1 86 ? -0.225 16.848 -20.628 1.00 47.84 86 PRO A C 1
ATOM 667 O O . PRO A 1 86 ? -0.853 16.674 -21.673 1.00 47.84 86 PRO A O 1
ATOM 670 N N . GLU A 1 87 ? -0.352 17.926 -19.856 1.00 49.28 87 GLU A N 1
ATOM 671 C CA . GLU A 1 87 ? -1.163 19.107 -20.157 1.00 49.28 87 GLU A CA 1
ATOM 672 C C . GLU A 1 87 ? -0.937 19.565 -21.610 1.00 49.28 87 GLU A C 1
ATOM 674 O O . GLU A 1 87 ? -0.042 20.345 -21.918 1.00 49.28 87 GLU A O 1
ATOM 679 N N . GLN A 1 88 ? -1.718 19.037 -22.546 1.00 52.47 88 GLN A N 1
ATOM 680 C CA . GLN A 1 88 ? -1.652 19.395 -23.960 1.00 52.47 88 GLN A CA 1
ATOM 681 C C . GLN A 1 88 ? -3.047 19.611 -24.529 1.00 52.47 88 GLN A C 1
ATOM 683 O O . GLN A 1 88 ? -3.285 19.299 -25.682 1.00 52.47 88 GLN A O 1
ATOM 688 N N . TYR A 1 89 ? -3.975 20.174 -23.756 1.00 54.06 89 TYR A N 1
ATOM 689 C CA . TYR A 1 89 ? -5.188 20.774 -24.320 1.00 54.06 89 TYR A CA 1
ATOM 690 C C . TYR A 1 89 ? -5.672 21.946 -23.459 1.00 54.06 89 TYR A C 1
ATOM 692 O O . TYR A 1 89 ? -6.743 21.899 -22.865 1.00 54.06 89 TYR A O 1
ATOM 700 N N . ILE A 1 90 ? -4.898 23.030 -23.433 1.00 51.25 90 ILE A N 1
ATOM 701 C CA . ILE A 1 90 ? -5.484 24.372 -23.366 1.00 51.25 90 ILE A CA 1
ATOM 702 C C . ILE A 1 90 ? -5.008 25.076 -24.638 1.00 51.25 90 ILE A C 1
ATOM 704 O O . ILE A 1 90 ? -3.838 25.436 -24.755 1.00 51.25 90 ILE A O 1
ATOM 708 N N . LYS A 1 91 ? -5.898 25.131 -25.633 1.00 47.03 91 LYS A N 1
ATOM 709 C CA . LYS A 1 91 ? -5.777 26.040 -26.776 1.00 47.03 91 LYS A CA 1
ATOM 710 C C . LYS A 1 91 ? -6.255 27.422 -26.365 1.00 47.03 91 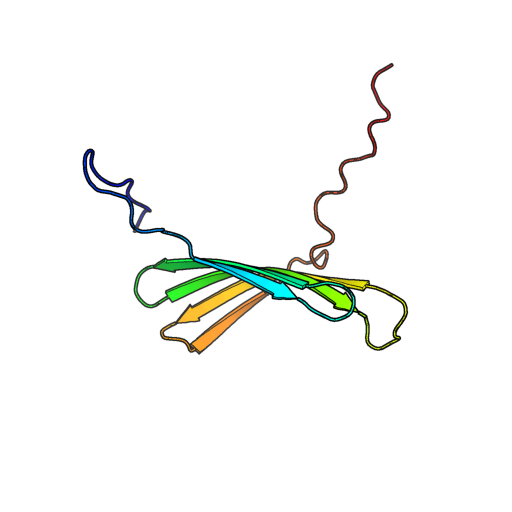LYS A C 1
ATOM 712 O O . LYS A 1 91 ? -7.234 27.469 -25.587 1.00 47.03 91 LYS A O 1
#

pLDDT: mean 78.47, std 17.45, range [39.44, 98.19]

Radius of gyration: 17.53 Å; chains: 1; bounding box: 39×39×49 Å

Foldseek 3Di:
DDDDDDDPPDDDDPQWDWDWAAEAQGTKIWIWGDDDQKIKIWMWDWYQDPVRPDIQIWTWIWIAGNNHTDDTGTDPVRPPDDPPPPPDDDD

Sequence (91 aa):
MELRYPQPGQRARPAFTVKTEPLIGGGVTKVAFQRGGYTYTVYSRVARAPDGGTPEFEDGITVERRGKLLRRLRCDDGGAGFREPPEQYIK